Protein AF-A0A5C6MLD0-F1 (afdb_monomer)

InterPro domains:
  IPR001781 Zinc finger, LIM-type [PF00412] (15-67)
  IPR001781 Zinc finger, LIM-type [PS00478] (15-50)
  IPR001781 Zinc finger, LIM-type [PS50023] (13-72)
  IPR00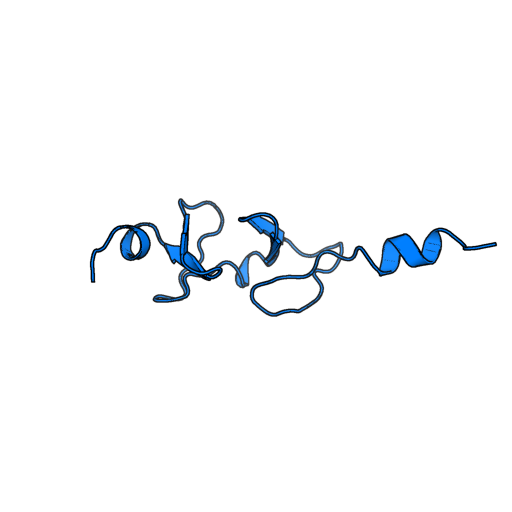1781 Zinc finger, LIM-type [SM00132] (14-67)
  IPR050604 PDZ and LIM domain-containing [PTHR24214] (5-69)

Organism: NCBI:txid433684

Secondary structure (DSSP, 8-state):
---THHHHHHS--BBTTT-PBPPTTS-EEEETTEEEETTT-B-TTT--B-TTS-EEEETTEEEEHHHHH---

Structure (mmCIF, N/CA/C/O backbone):
data_AF-A0A5C6MLD0-F1
#
_entry.id   AF-A0A5C6MLD0-F1
#
loop_
_atom_site.group_PDB
_atom_site.id
_atom_site.type_symbol
_atom_site.label_atom_id
_atom_site.label_alt_id
_atom_site.label_comp_id
_atom_site.label_asym_id
_atom_site.label_entity_id
_atom_site.label_seq_id
_atom_site.pdbx_PDB_ins_code
_atom_site.Cartn_x
_atom_site.Cartn_y
_atom_site.Cartn_z
_atom_site.occupancy
_atom_site.B_iso_or_equiv
_atom_site.auth_seq_id
_atom_site.auth_comp_id
_atom_site.auth_asym_id
_atom_site.auth_atom_id
_atom_site.pdbx_PDB_model_num
ATOM 1 N N . MET A 1 1 ? 4.220 -13.652 -37.490 1.00 46.88 1 MET A N 1
ATOM 2 C CA . MET A 1 1 ? 5.332 -13.976 -36.574 1.00 46.88 1 MET A CA 1
ATOM 3 C C . MET A 1 1 ? 5.166 -13.051 -35.381 1.00 46.88 1 MET A C 1
ATOM 5 O O . MET A 1 1 ? 5.548 -11.894 -35.460 1.00 46.88 1 MET A O 1
ATOM 9 N N . PHE A 1 2 ? 4.422 -13.490 -34.364 1.00 54.09 2 PHE A N 1
ATOM 10 C CA . PHE A 1 2 ? 4.192 -12.683 -33.166 1.00 54.09 2 PHE A CA 1
ATOM 11 C C . PHE A 1 2 ? 5.419 -12.869 -32.281 1.00 54.09 2 PHE A C 1
ATOM 13 O O . PHE A 1 2 ? 5.633 -13.941 -31.721 1.00 54.09 2 PHE A O 1
ATOM 20 N N . THR A 1 3 ? 6.307 -11.882 -32.293 1.00 60.41 3 THR A N 1
ATOM 21 C CA . THR A 1 3 ? 7.560 -11.923 -31.543 1.00 60.41 3 THR A CA 1
ATOM 22 C C . THR A 1 3 ? 7.234 -11.939 -30.049 1.00 60.41 3 THR A C 1
ATOM 24 O O . THR A 1 3 ? 6.547 -11.046 -29.566 1.00 60.41 3 THR A O 1
ATOM 27 N N . CYS A 1 4 ? 7.758 -12.916 -29.300 1.00 58.19 4 CYS A N 1
ATOM 28 C CA . CYS A 1 4 ? 7.602 -13.015 -27.837 1.00 58.19 4 CYS A CA 1
ATOM 29 C C . CYS A 1 4 ? 8.009 -11.749 -27.057 1.00 58.19 4 CYS A C 1
ATOM 31 O O . CYS A 1 4 ? 7.641 -11.616 -25.895 1.00 58.19 4 CYS A O 1
ATOM 33 N N . ARG A 1 5 ? 8.727 -10.808 -27.682 1.00 54.72 5 ARG A N 1
ATOM 34 C CA . ARG A 1 5 ? 9.194 -9.561 -27.056 1.00 54.72 5 ARG A CA 1
ATOM 35 C C . ARG A 1 5 ? 8.070 -8.644 -26.567 1.00 54.72 5 ARG A C 1
ATOM 37 O O . ARG A 1 5 ? 8.293 -7.854 -25.655 1.00 54.72 5 ARG A O 1
ATOM 44 N N . ASP A 1 6 ? 6.872 -8.742 -27.140 1.00 52.78 6 ASP A N 1
ATOM 45 C CA . ASP A 1 6 ? 5.715 -7.961 -26.685 1.00 52.78 6 ASP A CA 1
ATOM 46 C C . ASP A 1 6 ? 5.041 -8.567 -25.443 1.00 52.78 6 ASP A C 1
ATOM 48 O O . ASP A 1 6 ? 4.397 -7.853 -24.674 1.00 52.78 6 ASP A O 1
ATOM 52 N N . TYR A 1 7 ? 5.243 -9.864 -25.194 1.00 54.56 7 TYR A N 1
ATOM 53 C CA . TYR A 1 7 ? 4.748 -10.533 -23.991 1.00 54.56 7 TYR A CA 1
ATOM 54 C C . TYR A 1 7 ? 5.489 -10.009 -22.752 1.00 54.56 7 TYR A C 1
ATOM 56 O O . TYR A 1 7 ? 4.886 -9.613 -21.764 1.00 54.56 7 TYR A O 1
ATOM 64 N N . GLU A 1 8 ? 6.806 -9.864 -22.840 1.00 54.41 8 GLU A N 1
ATOM 65 C CA . GLU A 1 8 ? 7.653 -9.404 -21.731 1.00 54.41 8 GLU A CA 1
ATOM 66 C C . GLU A 1 8 ? 7.350 -7.954 -21.304 1.00 54.41 8 GLU A C 1
ATOM 68 O O . GLU A 1 8 ? 7.499 -7.600 -20.137 1.00 54.41 8 GLU A O 1
ATOM 73 N N . LYS A 1 9 ? 6.865 -7.113 -22.230 1.00 52.78 9 LYS A N 1
ATOM 74 C CA . LYS A 1 9 ? 6.449 -5.731 -21.939 1.00 52.78 9 LYS A CA 1
ATOM 75 C C . LYS A 1 9 ? 5.028 -5.604 -21.393 1.00 52.78 9 LYS A C 1
ATOM 77 O O . LYS A 1 9 ? 4.749 -4.627 -20.703 1.00 52.78 9 LYS A O 1
ATOM 82 N N . MET A 1 10 ? 4.131 -6.540 -21.705 1.00 53.41 10 MET A N 1
ATOM 83 C CA . MET A 1 10 ? 2.733 -6.478 -21.257 1.00 53.41 10 MET A CA 1
ATOM 84 C C . MET A 1 10 ? 2.485 -7.154 -19.907 1.00 53.41 10 MET A C 1
ATOM 86 O O . MET A 1 10 ? 1.542 -6.779 -19.219 1.00 53.41 10 MET A O 1
ATOM 90 N N . PHE A 1 11 ? 3.349 -8.081 -19.492 1.00 57.22 11 PHE A N 1
ATOM 91 C CA . PHE A 1 11 ? 3.283 -8.737 -18.180 1.00 57.22 11 PHE A CA 1
ATOM 92 C C . PHE A 1 11 ? 4.118 -8.020 -17.112 1.00 57.22 11 PHE A C 1
ATOM 94 O O . PHE A 1 11 ? 4.518 -8.620 -16.118 1.00 57.22 11 PHE A O 1
ATOM 101 N N . GLY A 1 12 ? 4.385 -6.726 -17.312 1.00 63.56 12 GLY A N 1
ATOM 102 C CA . GLY A 1 12 ? 4.992 -5.894 -16.287 1.00 63.56 12 GLY A CA 1
ATOM 103 C C . GLY A 1 12 ? 4.116 -5.897 -15.039 1.00 63.56 12 GLY A C 1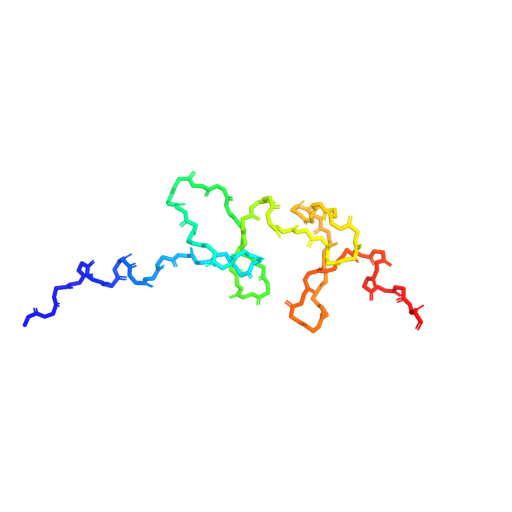
ATOM 104 O O . GLY A 1 12 ? 2.938 -5.541 -15.091 1.00 63.56 12 GLY A O 1
ATOM 105 N N . THR A 1 13 ? 4.700 -6.312 -13.924 1.00 75.69 13 THR A N 1
ATOM 106 C CA . THR A 1 13 ? 4.097 -6.273 -12.600 1.00 75.69 13 THR A CA 1
ATOM 107 C C . THR A 1 13 ? 3.523 -4.874 -12.344 1.00 75.69 13 THR A C 1
ATOM 109 O O . THR A 1 13 ? 4.267 -3.898 -12.323 1.00 75.69 13 THR A O 1
ATOM 112 N N . LYS A 1 14 ? 2.199 -4.732 -12.202 1.00 84.81 14 LYS A N 1
ATOM 113 C CA . LYS A 1 14 ? 1.553 -3.445 -11.882 1.00 84.81 14 LYS A CA 1
ATOM 114 C C . LYS A 1 14 ? 1.250 -3.379 -10.391 1.00 84.81 14 LYS A C 1
ATOM 116 O O . LYS A 1 14 ? 0.721 -4.333 -9.826 1.00 84.81 14 LYS A O 1
ATOM 121 N N . CYS A 1 15 ? 1.545 -2.244 -9.767 1.00 86.94 15 CYS A N 1
ATOM 122 C CA . CYS A 1 15 ? 1.192 -1.994 -8.383 1.00 86.94 15 CYS A CA 1
ATOM 123 C C . CYS A 1 15 ? -0.290 -1.647 -8.274 1.00 86.94 15 CYS A C 1
ATOM 125 O O . CYS A 1 15 ? -0.705 -0.571 -8.695 1.00 86.94 15 CYS A O 1
ATOM 127 N N . HIS A 1 16 ? -1.077 -2.498 -7.626 1.00 84.81 16 HIS A N 1
ATOM 128 C CA . HIS A 1 16 ? -2.515 -2.268 -7.444 1.00 84.81 16 HIS A CA 1
ATOM 129 C C . HIS A 1 16 ? -2.831 -1.040 -6.574 1.00 84.81 16 HIS A C 1
ATOM 131 O O . HIS A 1 16 ? -3.860 -0.395 -6.740 1.00 84.81 16 HIS A O 1
ATOM 137 N N . GLY A 1 17 ? -1.919 -0.663 -5.672 1.00 81.50 17 GLY A N 1
ATOM 138 C CA . GLY A 1 17 ? -2.118 0.476 -4.769 1.00 81.50 17 GLY A CA 1
ATOM 139 C C . GLY A 1 17 ? -2.026 1.853 -5.421 1.00 81.50 17 GLY A C 1
ATOM 140 O O . GLY A 1 17 ? -2.683 2.784 -4.964 1.00 81.50 17 GLY A O 1
ATOM 141 N N . CYS A 1 18 ? -1.227 1.993 -6.478 1.00 83.06 18 CYS A N 1
ATOM 142 C CA . CYS A 1 18 ? -1.027 3.2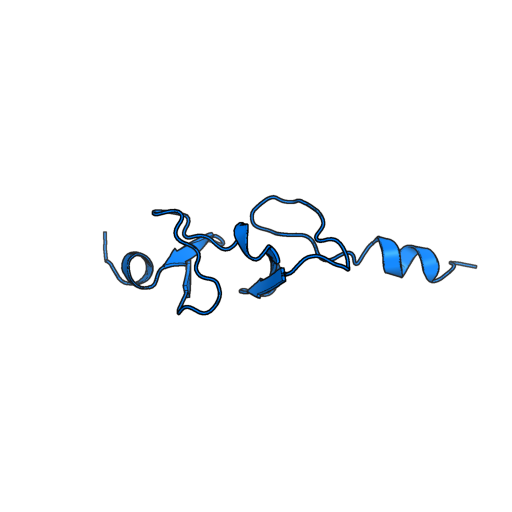65 -7.178 1.00 83.06 18 CYS A CA 1
ATOM 143 C C . CYS A 1 18 ? -1.349 3.185 -8.678 1.00 83.06 18 CYS A C 1
ATOM 145 O O . CYS A 1 18 ? -1.259 4.194 -9.365 1.00 83.06 18 CYS A O 1
ATOM 147 N N . ASP A 1 19 ? -1.708 2.002 -9.182 1.00 82.56 19 ASP A N 1
ATOM 148 C CA . ASP A 1 19 ? -1.855 1.637 -10.600 1.00 82.56 19 ASP A CA 1
ATOM 149 C C . ASP A 1 19 ? -0.595 1.848 -11.470 1.00 82.56 19 ASP A C 1
ATOM 151 O O . ASP A 1 19 ? -0.619 1.650 -12.686 1.00 82.56 19 ASP A O 1
ATOM 155 N N . PHE A 1 20 ? 0.550 2.181 -10.863 1.00 82.38 20 PHE A N 1
ATOM 156 C CA . PHE A 1 20 ? 1.811 2.337 -11.587 1.00 82.38 20 PHE A CA 1
ATOM 157 C C . PHE A 1 20 ? 2.490 0.998 -11.858 1.00 82.38 20 PHE A C 1
ATOM 159 O O . PHE A 1 20 ? 2.405 0.055 -11.072 1.00 82.38 20 PHE A O 1
ATOM 166 N N . LYS A 1 21 ? 3.219 0.939 -12.975 1.00 84.06 21 LYS A N 1
ATOM 167 C CA . LYS A 1 21 ? 4.134 -0.166 -13.265 1.00 84.06 21 LYS A CA 1
ATOM 168 C C . LYS A 1 21 ? 5.213 -0.247 -12.182 1.00 84.06 21 LYS A C 1
ATOM 170 O O . LYS A 1 21 ? 5.755 0.781 -11.781 1.00 84.06 21 LYS A O 1
ATOM 175 N N . ILE A 1 22 ? 5.512 -1.461 -11.753 1.00 85.12 22 ILE A N 1
ATOM 176 C CA . ILE A 1 22 ? 6.664 -1.773 -10.919 1.00 85.12 22 ILE A CA 1
ATOM 177 C C . ILE A 1 22 ? 7.825 -2.047 -11.871 1.00 85.12 22 ILE A C 1
ATOM 179 O O . ILE A 1 22 ? 7.714 -2.908 -12.748 1.00 85.12 22 ILE A O 1
ATOM 183 N N . ASP A 1 23 ? 8.906 -1.280 -11.755 1.00 83.25 23 ASP A N 1
ATOM 184 C CA . ASP A 1 23 ? 10.077 -1.476 -12.605 1.00 83.25 23 ASP A CA 1
ATOM 185 C C . ASP A 1 23 ? 10.874 -2.710 -12.154 1.00 83.25 23 ASP A C 1
ATOM 187 O O . ASP A 1 23 ? 10.823 -3.115 -10.993 1.00 83.25 23 ASP A O 1
ATOM 191 N N . ALA A 1 24 ? 11.627 -3.330 -13.065 1.00 71.31 24 ALA A N 1
ATOM 192 C CA . ALA A 1 24 ? 12.316 -4.597 -12.795 1.00 71.31 24 ALA A CA 1
ATOM 193 C C . ALA A 1 24 ? 13.454 -4.475 -11.755 1.00 71.31 24 ALA A C 1
ATOM 195 O O . ALA A 1 24 ? 14.024 -5.486 -11.348 1.00 71.31 24 ALA A O 1
ATOM 196 N N . GLY A 1 25 ? 13.790 -3.251 -11.335 1.00 74.81 25 GLY A N 1
ATOM 197 C CA . GLY A 1 25 ? 14.741 -2.958 -10.260 1.00 74.81 25 GLY A CA 1
ATOM 198 C C . GLY A 1 25 ? 14.103 -2.488 -8.948 1.00 74.81 25 GLY A C 1
ATOM 199 O O . GLY A 1 25 ? 14.822 -2.335 -7.959 1.00 74.81 25 GLY A O 1
ATOM 200 N N . ASP A 1 26 ? 12.790 -2.253 -8.916 1.00 81.25 26 ASP A N 1
ATOM 201 C CA . ASP A 1 26 ? 12.096 -1.761 -7.729 1.00 81.25 26 ASP A CA 1
ATOM 202 C C . ASP A 1 26 ? 11.715 -2.903 -6.785 1.00 81.25 26 ASP A C 1
ATOM 204 O O . ASP A 1 26 ? 11.346 -4.005 -7.195 1.00 81.25 26 ASP A O 1
ATOM 208 N N . ARG A 1 27 ? 11.783 -2.633 -5.478 1.00 82.94 27 ARG A N 1
ATOM 209 C CA . ARG A 1 27 ? 11.346 -3.595 -4.463 1.00 82.94 27 ARG A CA 1
ATOM 210 C C . ARG A 1 27 ? 9.822 -3.619 -4.427 1.00 82.94 27 ARG A C 1
ATOM 212 O O . ARG A 1 27 ? 9.172 -2.627 -4.090 1.00 82.94 27 ARG A O 1
ATOM 219 N N . PHE A 1 28 ? 9.258 -4.773 -4.752 1.00 86.56 28 PHE A N 1
ATOM 220 C CA . PHE A 1 28 ? 7.828 -5.023 -4.669 1.00 86.56 28 PHE A CA 1
ATOM 221 C C . PHE A 1 28 ? 7.529 -6.291 -3.891 1.00 86.56 28 PHE A C 1
ATOM 223 O O . PHE A 1 28 ? 8.402 -7.124 -3.644 1.00 86.56 28 PHE A O 1
ATOM 230 N N . LEU A 1 29 ? 6.268 -6.419 -3.507 1.00 85.38 29 LEU A N 1
ATOM 231 C CA . LEU A 1 29 ? 5.733 -7.590 -2.845 1.00 85.38 29 LEU A CA 1
ATOM 232 C C . LEU A 1 29 ? 4.443 -8.028 -3.524 1.00 85.38 29 LEU A C 1
ATOM 234 O O . LEU A 1 29 ? 3.684 -7.215 -4.053 1.00 85.38 29 LEU A O 1
ATOM 238 N N . GLU A 1 30 ? 4.187 -9.326 -3.488 1.00 84.25 30 GLU A N 1
ATOM 239 C CA . GLU A 1 30 ? 2.937 -9.902 -3.959 1.00 84.25 30 GLU A CA 1
ATOM 240 C C . GLU A 1 30 ? 2.028 -10.171 -2.762 1.00 84.25 30 GLU A C 1
ATOM 242 O O . GLU A 1 30 ? 2.371 -10.898 -1.829 1.00 84.25 30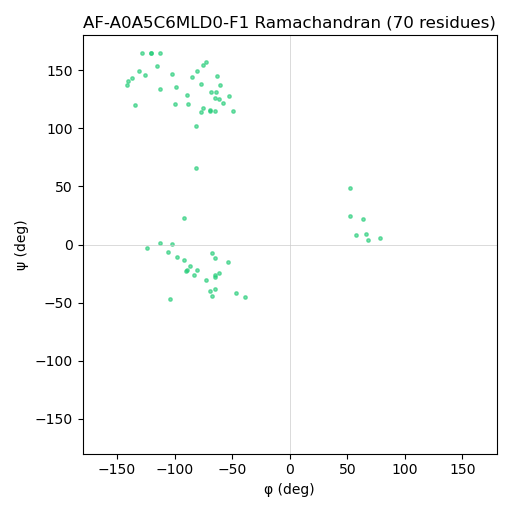 GLU A O 1
ATOM 247 N N . ALA A 1 31 ? 0.856 -9.550 -2.775 1.00 80.56 31 ALA A N 1
ATOM 248 C CA . ALA A 1 31 ? -0.150 -9.668 -1.740 1.00 80.56 31 ALA A CA 1
ATOM 249 C C . ALA A 1 31 ? -1.534 -9.702 -2.381 1.00 80.56 31 ALA A C 1
ATOM 251 O O . ALA A 1 31 ? -1.849 -8.912 -3.270 1.00 80.56 31 ALA A O 1
ATOM 252 N N . LEU A 1 32 ? -2.393 -10.595 -1.881 1.00 76.62 32 LEU A N 1
ATOM 253 C CA . LEU A 1 32 ? -3.785 -10.716 -2.337 1.00 76.62 32 LEU A CA 1
ATOM 254 C C . LEU A 1 32 ? -3.925 -11.137 -3.810 1.00 76.62 32 LEU A C 1
ATOM 256 O O . LEU A 1 32 ? -4.956 -10.878 -4.418 1.00 76.62 32 LEU A O 1
ATOM 260 N N . GLY A 1 33 ? -2.893 -11.771 -4.379 1.00 77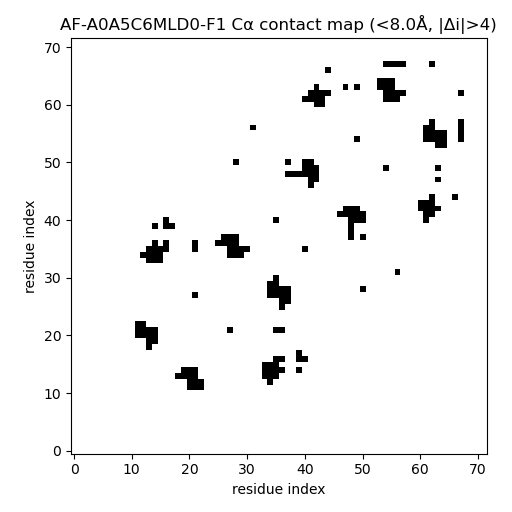.69 33 GLY A N 1
ATOM 261 C CA . GLY A 1 33 ? -2.845 -12.122 -5.803 1.00 77.69 33 GLY A CA 1
ATOM 262 C C . GLY A 1 33 ? -2.500 -10.949 -6.726 1.00 77.69 33 GLY A C 1
ATOM 263 O O . GLY A 1 33 ? -2.511 -11.116 -7.940 1.00 77.69 33 GLY A O 1
ATOM 264 N N . TYR A 1 34 ? -2.175 -9.788 -6.155 1.00 84.69 34 TYR A N 1
ATOM 265 C CA . TYR A 1 34 ? -1.698 -8.613 -6.873 1.00 84.69 34 TYR A CA 1
ATOM 266 C C . TYR A 1 34 ? -0.314 -8.219 -6.384 1.00 84.69 34 TYR A C 1
ATOM 268 O O . TYR A 1 34 ? 0.135 -8.620 -5.310 1.00 84.69 34 TYR A O 1
ATOM 276 N N . SER A 1 35 ? 0.353 -7.375 -7.150 1.00 87.75 35 SER A N 1
ATOM 277 C CA . SER A 1 35 ? 1.657 -6.851 -6.785 1.00 87.75 35 SER A CA 1
ATOM 278 C C . SER A 1 35 ? 1.522 -5.432 -6.263 1.00 87.75 35 SER A C 1
ATOM 280 O O . SER A 1 35 ? 0.640 -4.677 -6.669 1.00 87.75 35 SER A O 1
ATOM 282 N N . TRP A 1 36 ? 2.380 -5.077 -5.320 1.00 88.38 36 TRP A N 1
ATOM 283 C CA . TRP A 1 36 ? 2.357 -3.802 -4.625 1.00 88.38 36 TRP A CA 1
ATOM 284 C C . TRP A 1 36 ? 3.787 -3.323 -4.444 1.00 88.38 36 TRP A C 1
ATOM 286 O O . TRP A 1 36 ? 4.673 -4.117 -4.129 1.00 88.38 36 TRP A O 1
ATOM 296 N N . HIS A 1 37 ? 4.025 -2.026 -4.606 1.00 88.25 37 HIS A N 1
ATOM 297 C CA . HIS A 1 37 ? 5.295 -1.461 -4.172 1.00 88.25 37 HIS A CA 1
ATOM 298 C C . HIS A 1 37 ? 5.432 -1.616 -2.658 1.00 88.25 37 HIS A C 1
ATOM 300 O O . HIS A 1 37 ? 4.454 -1.444 -1.925 1.00 88.25 37 HIS A O 1
ATOM 306 N N . ASP A 1 38 ? 6.662 -1.853 -2.213 1.00 84.19 38 ASP A N 1
ATOM 307 C CA . ASP A 1 38 ? 7.102 -1.769 -0.818 1.00 84.19 38 ASP A CA 1
ATOM 308 C C . ASP A 1 38 ? 6.473 -0.580 -0.068 1.00 84.19 38 ASP A C 1
ATOM 310 O O . ASP A 1 38 ? 5.920 -0.752 1.015 1.00 84.19 38 ASP A O 1
ATOM 314 N N . THR A 1 39 ? 6.451 0.592 -0.709 1.00 83.88 39 THR A N 1
ATOM 315 C CA . THR A 1 39 ? 5.929 1.854 -0.161 1.00 83.88 39 THR A CA 1
ATOM 316 C C . THR A 1 39 ? 4.429 2.066 -0.365 1.00 83.88 39 THR A C 1
ATOM 318 O O . THR A 1 39 ? 3.820 2.903 0.298 1.00 83.88 39 THR A O 1
ATOM 321 N N . CYS A 1 40 ? 3.813 1.344 -1.305 1.00 85.81 40 CYS A N 1
ATOM 322 C CA . CYS A 1 40 ? 2.378 1.442 -1.592 1.00 85.81 40 CYS A CA 1
ATOM 323 C C . CYS A 1 40 ? 1.559 0.436 -0.786 1.00 85.81 40 CYS A C 1
ATOM 325 O O . CYS A 1 40 ? 0.331 0.539 -0.735 1.00 85.81 40 CYS A O 1
ATOM 327 N N . PHE A 1 41 ? 2.210 -0.543 -0.160 1.00 87.38 41 PHE A N 1
ATOM 328 C CA . PHE A 1 41 ? 1.547 -1.560 0.633 1.00 87.38 41 PHE A CA 1
ATOM 329 C C . PHE A 1 41 ? 1.230 -1.061 2.045 1.00 87.38 41 PHE A C 1
ATOM 331 O O . PHE A 1 41 ? 1.757 -1.527 3.059 1.00 87.38 41 PHE A O 1
ATOM 338 N N . VAL A 1 42 ? 0.339 -0.075 2.097 1.00 87.94 42 VAL A N 1
ATOM 339 C CA . VAL A 1 42 ? -0.039 0.638 3.313 1.00 87.94 42 VAL A CA 1
ATOM 340 C C . VAL A 1 42 ? -1.499 0.404 3.676 1.00 87.94 42 VAL A C 1
ATOM 342 O O . VAL A 1 42 ? -2.345 0.151 2.823 1.00 87.94 42 VAL A O 1
ATOM 345 N N . CYS A 1 43 ? -1.832 0.508 4.959 1.00 87.81 43 CYS A N 1
ATOM 346 C CA . CYS A 1 43 ? -3.217 0.365 5.400 1.00 87.81 43 CYS A CA 1
ATOM 347 C C . CYS A 1 43 ? -4.115 1.475 4.829 1.00 87.81 43 CYS A C 1
ATOM 349 O O . CYS A 1 43 ? -3.840 2.652 5.018 1.00 87.81 43 CYS A O 1
ATOM 351 N N . ALA A 1 44 ? -5.267 1.126 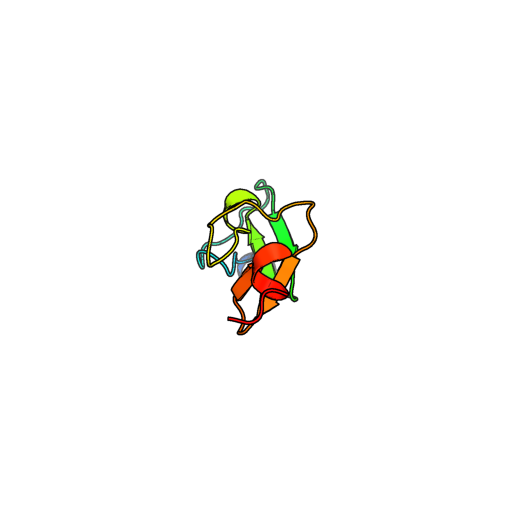4.259 1.00 84.12 44 ALA A N 1
ATOM 352 C CA . ALA A 1 44 ? -6.223 2.111 3.744 1.00 84.12 44 ALA A CA 1
ATOM 353 C C . ALA A 1 44 ? -6.855 3.029 4.816 1.00 84.12 44 ALA A C 1
ATOM 355 O O . ALA A 1 44 ? -7.520 3.996 4.459 1.00 84.12 44 ALA A O 1
ATOM 356 N N . LEU A 1 45 ? -6.677 2.724 6.109 1.00 84.75 45 LEU A N 1
ATOM 357 C CA . LEU A 1 45 ? -7.198 3.524 7.224 1.00 84.75 45 LEU A CA 1
ATOM 358 C C . LEU A 1 45 ? -6.122 4.366 7.914 1.00 84.75 45 LEU A C 1
ATOM 360 O O . LEU A 1 45 ? -6.340 5.547 8.147 1.00 84.75 45 LEU A O 1
ATOM 364 N N . CYS A 1 46 ? -4.965 3.781 8.231 1.00 87.56 46 CYS A N 1
ATOM 365 C CA . CYS A 1 46 ? -3.886 4.488 8.935 1.00 87.56 46 CYS A CA 1
ATOM 366 C C . CYS A 1 46 ? -2.624 4.726 8.103 1.00 87.56 46 CYS A C 1
ATOM 368 O O . CYS A 1 46 ? -1.646 5.236 8.636 1.00 87.56 46 CYS A O 1
ATOM 370 N N . GLN A 1 47 ? -2.615 4.310 6.836 1.00 83.56 47 GLN A N 1
ATOM 371 C CA . GLN A 1 47 ? -1.494 4.455 5.900 1.00 83.56 47 GLN A CA 1
ATOM 372 C C . GLN A 1 47 ? -0.148 3.929 6.429 1.00 83.56 47 GLN A C 1
ATOM 374 O O . GLN A 1 47 ? 0.912 4.329 5.963 1.00 83.56 47 GLN A O 1
ATOM 379 N N . ILE A 1 48 ? -0.174 2.993 7.384 1.00 84.31 48 ILE A N 1
ATOM 380 C CA . ILE A 1 48 ? 1.037 2.349 7.896 1.00 84.31 48 ILE A CA 1
ATOM 381 C C . ILE A 1 48 ? 1.537 1.298 6.911 1.00 84.31 48 ILE A C 1
ATOM 383 O O . ILE A 1 48 ? 0.722 0.519 6.413 1.00 84.31 48 ILE A O 1
ATOM 387 N N . ASN A 1 49 ? 2.854 1.226 6.699 1.00 84.50 49 ASN A N 1
ATOM 388 C CA . ASN A 1 49 ? 3.458 0.166 5.896 1.00 84.50 49 ASN A CA 1
ATOM 389 C C . ASN A 1 49 ? 3.191 -1.205 6.526 1.00 84.50 49 ASN A C 1
ATOM 391 O O . ASN A 1 49 ? 3.465 -1.438 7.713 1.00 84.50 49 ASN A O 1
ATOM 395 N N . LEU A 1 50 ? 2.616 -2.090 5.718 1.00 83.62 5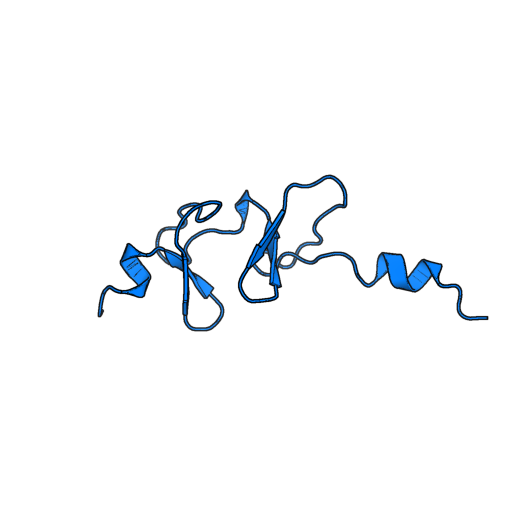0 LEU A N 1
ATOM 396 C CA . LEU A 1 50 ? 2.264 -3.462 6.070 1.00 83.62 50 LEU A CA 1
ATOM 397 C C . LEU A 1 50 ? 3.253 -4.480 5.508 1.00 83.62 50 LEU A C 1
ATOM 399 O O . LEU A 1 50 ? 3.089 -5.678 5.735 1.00 83.62 50 LEU A O 1
ATOM 403 N N . GLU A 1 51 ? 4.278 -4.007 4.806 1.00 82.50 51 GLU A N 1
ATOM 404 C CA . GLU A 1 51 ? 5.409 -4.809 4.361 1.00 82.50 51 GLU A CA 1
ATOM 405 C C . GLU A 1 51 ? 6.019 -5.558 5.559 1.00 82.50 51 GLU A C 1
ATOM 407 O O . GLU A 1 51 ? 6.247 -4.991 6.632 1.00 82.50 51 GLU A O 1
ATOM 412 N N . GLY A 1 52 ? 6.176 -6.876 5.412 1.00 76.06 52 GLY A N 1
ATOM 413 C CA . GLY A 1 52 ? 6.702 -7.753 6.463 1.00 76.06 52 GLY A CA 1
ATOM 414 C C . GLY A 1 52 ? 5.808 -7.932 7.701 1.00 76.06 52 GLY A C 1
ATOM 415 O O . GLY A 1 52 ? 6.217 -8.601 8.650 1.00 76.06 52 GLY A O 1
ATOM 416 N N . LYS A 1 53 ? 4.593 -7.367 7.732 1.00 79.12 53 LYS A N 1
ATOM 417 C CA . LYS A 1 53 ? 3.658 -7.468 8.866 1.00 79.12 53 LYS A CA 1
ATOM 418 C C . LYS A 1 53 ? 2.426 -8.290 8.505 1.00 79.12 53 LYS A C 1
ATOM 420 O O . LYS A 1 53 ? 2.111 -8.520 7.345 1.00 79.12 53 LYS A O 1
ATOM 425 N N . THR A 1 54 ? 1.680 -8.712 9.525 1.00 81.44 54 THR A N 1
ATOM 426 C CA . THR A 1 54 ? 0.365 -9.329 9.314 1.00 81.44 54 THR A CA 1
ATOM 427 C C . THR A 1 54 ? -0.629 -8.279 8.822 1.00 81.44 54 THR A C 1
ATOM 429 O O . THR A 1 54 ? -0.961 -7.324 9.534 1.00 81.44 54 THR A O 1
ATOM 432 N N . PHE A 1 55 ? -1.109 -8.475 7.599 1.00 82.88 55 PHE A N 1
ATOM 433 C CA . PHE A 1 55 ? -2.110 -7.642 6.947 1.00 82.88 55 PHE A CA 1
ATOM 434 C C . PHE A 1 55 ? -3.342 -8.459 6.578 1.00 82.88 55 PHE A C 1
ATOM 436 O O . PHE A 1 55 ? -3.312 -9.688 6.552 1.00 82.88 55 PHE A O 1
ATOM 443 N N . TYR A 1 56 ? -4.425 -7.755 6.274 1.00 86.12 56 TYR A N 1
ATOM 444 C CA . TYR A 1 56 ? -5.694 -8.344 5.873 1.00 86.12 56 TYR A CA 1
ATOM 445 C C . TYR A 1 56 ? -6.272 -7.572 4.699 1.00 86.12 56 TYR A C 1
ATOM 447 O O . TYR A 1 56 ? -6.187 -6.348 4.649 1.00 86.12 56 TYR A O 1
ATOM 455 N N . SER A 1 57 ? -6.906 -8.273 3.772 1.00 80.25 57 SER A N 1
ATOM 456 C CA . SER A 1 57 ? -7.716 -7.668 2.720 1.00 80.25 57 SER A CA 1
ATOM 457 C C . SER A 1 57 ? -9.152 -7.504 3.179 1.00 80.25 57 SER A C 1
ATOM 459 O O . SER A 1 57 ? -9.801 -8.464 3.593 1.00 80.25 57 SER A O 1
ATOM 461 N N . LYS A 1 58 ? -9.701 -6.297 3.044 1.00 79.94 58 LYS A N 1
ATOM 462 C CA . LYS A 1 58 ? -11.144 -6.074 3.185 1.00 79.94 58 LYS A CA 1
ATOM 463 C C . LYS A 1 58 ? -11.609 -5.190 2.039 1.00 79.94 58 LYS A C 1
ATOM 465 O O . LYS A 1 58 ? -11.134 -4.068 1.903 1.00 79.94 58 LYS A O 1
ATOM 470 N N . LYS A 1 59 ? -12.535 -5.700 1.218 1.00 76.62 59 LYS A N 1
ATOM 471 C CA . LYS A 1 59 ? -13.045 -5.015 0.013 1.00 76.62 59 LYS A CA 1
ATOM 472 C C . LYS A 1 59 ? -11.923 -4.548 -0.929 1.00 76.62 59 LYS A C 1
ATOM 474 O O . LYS A 1 59 ? -11.901 -3.383 -1.309 1.00 76.62 59 LYS A O 1
ATOM 479 N N . ASP A 1 60 ? -10.983 -5.443 -1.240 1.00 74.12 60 ASP A N 1
ATOM 480 C CA . ASP A 1 60 ? -9.868 -5.168 -2.165 1.00 74.12 60 ASP A CA 1
ATOM 481 C C . ASP A 1 60 ? -8.852 -4.113 -1.669 1.00 74.12 60 ASP A C 1
ATOM 483 O O . ASP A 1 60 ? -7.952 -3.697 -2.389 1.00 74.12 60 ASP A O 1
ATOM 487 N N . LYS A 1 61 ? -8.957 -3.697 -0.399 1.00 79.81 61 LYS A N 1
ATOM 488 C CA . LYS A 1 61 ? -8.033 -2.746 0.225 1.00 79.81 61 LYS A CA 1
ATOM 489 C C . LYS A 1 61 ? -7.203 -3.415 1.325 1.00 79.81 61 LYS A C 1
ATOM 491 O O . LYS A 1 61 ? -7.779 -4.115 2.170 1.00 79.81 61 LYS A O 1
ATOM 496 N N . PRO A 1 62 ? -5.877 -3.194 1.357 1.00 84.75 62 PRO A N 1
ATOM 497 C CA . PRO A 1 62 ? -5.025 -3.678 2.433 1.00 84.75 62 PRO A CA 1
ATOM 498 C C . PRO A 1 62 ? -5.328 -2.935 3.741 1.00 84.75 62 PRO A C 1
ATOM 500 O O . PRO A 1 62 ? -5.406 -1.705 3.803 1.00 84.75 62 PRO A O 1
ATOM 503 N N . LEU A 1 63 ? -5.509 -3.695 4.815 1.00 86.81 63 LEU A N 1
ATOM 504 C CA . LEU A 1 63 ? -5.753 -3.222 6.170 1.00 86.81 63 LEU A CA 1
ATOM 505 C C . LEU A 1 63 ? -4.736 -3.822 7.136 1.00 86.81 63 LEU A C 1
ATOM 507 O O . LEU A 1 63 ? -4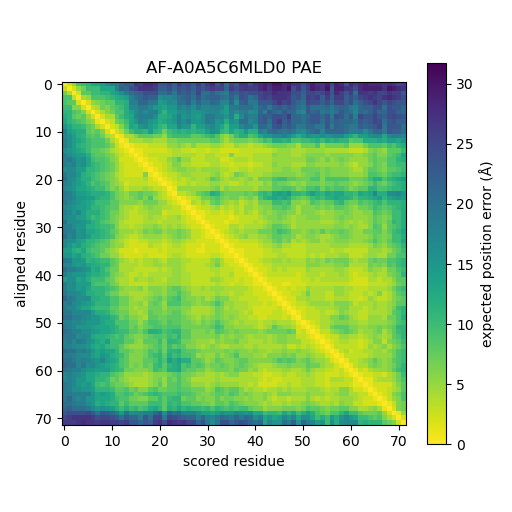.317 -4.973 7.009 1.00 86.81 63 LEU A O 1
ATOM 511 N N . CYS A 1 64 ? -4.359 -3.042 8.145 1.00 88.44 64 CYS A N 1
ATOM 512 C CA . CYS A 1 64 ? -3.512 -3.540 9.217 1.00 88.44 64 CYS A CA 1
ATOM 513 C C . CYS A 1 64 ? -4.302 -4.480 10.139 1.00 88.44 64 CYS A C 1
ATOM 515 O O . CYS A 1 64 ? -5.522 -4.354 10.265 1.00 88.44 64 CYS A O 1
ATOM 517 N N . LYS A 1 65 ? -3.600 -5.368 10.853 1.00 83.31 65 LYS A N 1
ATOM 518 C CA . LYS A 1 65 ? -4.193 -6.264 11.861 1.00 83.31 65 LYS A CA 1
ATOM 519 C C . LYS A 1 65 ? -5.146 -5.548 12.829 1.00 83.31 65 LYS A C 1
ATOM 521 O O . LYS A 1 65 ? -6.224 -6.060 13.103 1.00 83.31 65 LYS A O 1
ATOM 526 N N . SER A 1 66 ? -4.789 -4.350 13.294 1.00 83.81 66 SER A N 1
ATOM 527 C CA . SER A 1 66 ? -5.618 -3.592 14.242 1.00 83.81 66 SER A CA 1
ATOM 528 C C . SER A 1 66 ? -6.961 -3.158 13.650 1.00 83.81 66 SER A C 1
ATOM 530 O O . SER A 1 66 ? -7.968 -3.208 14.341 1.00 83.81 66 SER A O 1
ATOM 532 N N . HIS A 1 67 ? -7.001 -2.763 12.375 1.00 83.75 67 HIS A N 1
ATOM 533 C CA . HIS A 1 67 ? -8.233 -2.298 11.729 1.00 83.75 67 HIS A CA 1
ATOM 534 C C . HIS A 1 67 ? -9.027 -3.418 11.052 1.00 83.75 67 HIS A C 1
ATOM 536 O O . HIS A 1 67 ? -10.225 -3.284 10.820 1.00 83.75 67 HIS A O 1
ATOM 542 N N . ALA A 1 68 ? -8.371 -4.522 10.710 1.00 82.81 68 ALA A N 1
ATOM 543 C CA . ALA A 1 68 ? -9.021 -5.671 10.100 1.00 82.81 68 ALA A CA 1
ATOM 544 C C . ALA A 1 68 ? -9.950 -6.405 11.073 1.00 82.81 68 ALA A C 1
ATOM 546 O O . ALA A 1 68 ? -11.039 -6.821 10.677 1.00 82.81 68 ALA A O 1
ATOM 547 N N . PHE A 1 69 ? -9.521 -6.532 12.334 1.00 74.75 69 PHE A N 1
ATOM 548 C CA . PHE A 1 69 ? -10.270 -7.212 13.392 1.00 74.75 69 PHE A CA 1
ATOM 549 C C . PHE A 1 69 ? -11.060 -6.286 14.304 1.00 74.75 69 PHE A C 1
ATOM 551 O O . PHE A 1 69 ? -11.855 -6.795 15.086 1.00 74.75 69 PHE A O 1
ATOM 558 N N . ALA A 1 70 ? -10.863 -4.967 14.239 1.00 63.84 70 ALA A N 1
ATOM 559 C CA . ALA A 1 70 ? -11.719 -4.053 14.978 1.00 63.84 70 ALA A CA 1
ATOM 560 C C . ALA A 1 70 ? -13.121 -4.071 14.340 1.00 63.84 70 ALA A C 1
ATOM 562 O O . ALA A 1 70 ? -13.257 -3.674 13.175 1.00 63.84 70 ALA A O 1
ATOM 563 N N . PRO A 1 71 ? -14.163 -4.548 15.047 1.00 52.62 71 PRO A N 1
ATOM 564 C CA . PRO A 1 71 ? -15.522 -4.234 14.655 1.00 52.62 71 PRO A CA 1
ATOM 565 C C . PRO A 1 71 ? -15.683 -2.722 14.841 1.00 52.62 71 PRO A C 1
ATOM 567 O O . PRO A 1 71 ? -15.523 -2.210 15.947 1.00 52.62 71 PRO A O 1
ATOM 570 N N . VAL A 1 72 ? -15.894 -2.013 13.734 1.00 56.06 72 VAL A N 1
ATOM 571 C CA . VAL A 1 72 ? -16.523 -0.690 13.780 1.00 56.06 72 VAL A CA 1
ATOM 572 C C . VAL A 1 72 ? -18.007 -0.880 14.047 1.00 56.06 72 VAL A C 1
ATOM 574 O O . VAL A 1 72 ? -18.573 -1.827 13.448 1.00 56.06 72 VAL A O 1
#

Sequence (72 aa):
MFTCRDYEKMFGTKCHGCDFKIDAGDRFLEALGYSWHDTCFVCALCQINLEGKTFYSKKDKPLCKSHAFAPV

Nearest PDB structures (foldseek):
  2cup-assembly1_A  TM=8.336E-01  e=5.360E-06  Homo sapiens
  2miu-assembly1_A  TM=8.155E-01  e=6.062E-05  Homo sapiens
  2ehe-assembly1_A  TM=8.220E-01  e=1.189E-04  Homo sapiens
  1x4k-assembly1_A  TM=7.159E-01  e=1.685E-05  Homo sapiens
  3ixe-assembly1_B  TM=7.628E-01  e=6.937E-05  Homo sapiens

Solvent-accessi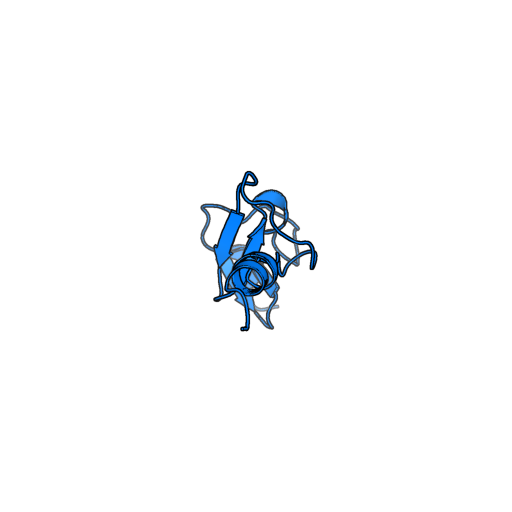ble surface area (backbone atoms only — not comparable to full-atom values): 4532 Å² total; per-residue (Å²): 133,86,65,70,72,59,55,69,66,69,67,52,51,43,14,72,71,76,70,42,75,52,54,99,85,57,70,60,45,80,55,97,93,40,34,26,37,53,87,49,37,28,15,78,84,77,61,46,73,38,66,99,49,74,62,37,79,59,93,94,34,48,25,40,55,73,65,61,70,48,85,126

Radius of gyration: 14.87 Å; Cα contacts (8 Å, |Δi|>4): 98; chains: 1; bounding box: 31×18×52 Å

Mean predicted aligned error: 8.9 Å

pLDDT: mean 77.18, std 11.74, range [46.88, 88.44]

Foldseek 3Di:
DPDCVVVVVVPFQAAPQVRHGDDPPFDWDDDPNHIHGQQSCAAPPPRHRCVVHDWDDDPNGIHHPVVVPDDD